Protein AF-H3NDR4-F1 (afdb_monomer)

pLDDT: mean 72.72, std 10.6, range [31.44, 85.38]

Foldseek 3Di:
DVPPCVLVVVLVVVLVVCPALLSLLVVLLVQLLVLCLVVLELVCSLPPVLVSCVVSCVVVQFDSVLVVLSSCLRSVLRSCQHCSHPNVVVVCVVVVHGSVVCNVVSVVSVVSVVVNSVCSVVVPPGHGNDPPPPD

Mean predicted aligned error: 9.47 Å

Structure (mmCIF, N/CA/C/O backbone):
data_AF-H3NDR4-F1
#
_entry.id   AF-H3NDR4-F1
#
loop_
_atom_site.group_PDB
_atom_site.id
_atom_site.type_symbol
_atom_site.label_atom_id
_atom_site.label_alt_id
_atom_site.label_comp_id
_atom_site.label_asym_id
_atom_site.label_entity_id
_atom_site.label_seq_id
_atom_site.pdbx_PDB_ins_code
_atom_site.Cartn_x
_atom_site.Cartn_y
_atom_site.Cartn_z
_atom_site.occupancy
_atom_site.B_iso_or_equiv
_atom_site.auth_seq_id
_atom_site.auth_comp_id
_atom_site.auth_asym_id
_atom_site.auth_atom_id
_atom_site.pdbx_PDB_model_num
ATOM 1 N N . MET A 1 1 ? 0.799 22.427 5.648 1.00 43.69 1 MET A N 1
ATOM 2 C CA . MET A 1 1 ? -0.483 22.099 4.976 1.00 43.69 1 MET A CA 1
ATOM 3 C C . MET A 1 1 ? -1.577 21.570 5.916 1.00 43.69 1 MET A C 1
ATOM 5 O O . MET A 1 1 ? -2.734 21.692 5.556 1.00 43.69 1 MET A O 1
ATOM 9 N N . LEU A 1 2 ? -1.269 21.083 7.131 1.00 45.56 2 LEU A N 1
ATOM 10 C CA . LEU A 1 2 ? -2.273 20.708 8.154 1.00 45.56 2 LEU A CA 1
ATOM 11 C C . LEU A 1 2 ? -3.133 21.880 8.687 1.00 45.56 2 LEU A C 1
ATOM 13 O O . LEU A 1 2 ? -4.179 21.654 9.275 1.00 45.56 2 LEU A O 1
ATOM 17 N N . VAL A 1 3 ? -2.706 23.131 8.476 1.00 46.97 3 VAL A N 1
ATOM 18 C CA . VAL A 1 3 ? -3.297 24.329 9.106 1.00 46.97 3 VAL A CA 1
ATOM 19 C C . VAL A 1 3 ? -4.496 24.902 8.333 1.00 46.97 3 VAL A C 1
ATOM 21 O O . VAL A 1 3 ? -5.299 25.626 8.905 1.00 46.97 3 VAL A O 1
ATOM 24 N N . THR A 1 4 ?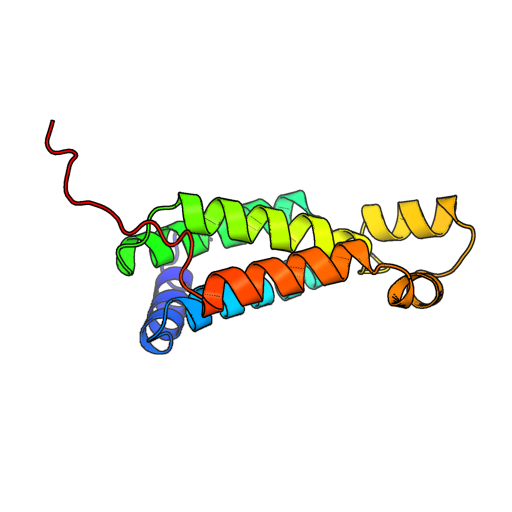 -4.667 24.584 7.044 1.00 60.31 4 THR A N 1
ATOM 25 C CA . THR A 1 4 ? -5.684 25.254 6.208 1.00 60.31 4 THR A CA 1
ATOM 26 C C . THR A 1 4 ? -7.071 24.613 6.252 1.00 60.31 4 THR A C 1
ATOM 28 O O . THR A 1 4 ? -7.988 25.152 5.642 1.00 60.31 4 THR A O 1
ATOM 31 N N . GLY A 1 5 ? -7.257 23.458 6.905 1.00 60.66 5 GLY A N 1
ATOM 32 C CA . GLY A 1 5 ? -8.549 22.750 6.976 1.00 60.66 5 GLY A CA 1
ATOM 33 C C . GLY A 1 5 ? -9.089 22.224 5.632 1.00 60.66 5 GLY A C 1
ATOM 34 O O . GLY A 1 5 ? -9.954 21.353 5.616 1.00 60.66 5 GLY A O 1
ATOM 35 N N . ALA A 1 6 ? -8.545 22.675 4.498 1.00 63.25 6 ALA A N 1
ATOM 36 C CA . ALA A 1 6 ? -8.936 22.253 3.156 1.00 63.25 6 ALA A CA 1
ATOM 37 C C . ALA A 1 6 ? -8.747 20.744 2.951 1.00 63.25 6 ALA A C 1
ATOM 39 O O . ALA A 1 6 ? -9.582 20.090 2.330 1.00 63.25 6 ALA A O 1
ATOM 40 N N . LEU A 1 7 ? -7.681 20.184 3.531 1.00 61.59 7 LEU A N 1
ATOM 41 C CA . LEU A 1 7 ? -7.435 18.749 3.504 1.00 61.59 7 LEU A CA 1
ATOM 42 C C . LEU A 1 7 ? -8.508 17.990 4.294 1.00 61.59 7 LEU A C 1
ATOM 44 O O . LEU A 1 7 ? -9.038 17.007 3.796 1.00 61.59 7 LEU A O 1
ATOM 48 N N . ASP A 1 8 ? -8.896 18.482 5.474 1.00 62.75 8 ASP A N 1
ATOM 49 C CA . ASP A 1 8 ? -9.971 17.892 6.280 1.00 62.75 8 ASP A CA 1
ATOM 50 C C . ASP A 1 8 ? -11.317 17.915 5.544 1.00 62.75 8 ASP A C 1
ATOM 52 O O . ASP A 1 8 ? -12.068 16.945 5.617 1.00 62.75 8 ASP A O 1
ATOM 56 N N . VAL A 1 9 ? -11.619 18.973 4.783 1.00 69.06 9 VAL A N 1
ATOM 57 C CA . VAL A 1 9 ? -12.841 19.062 3.962 1.00 69.06 9 VAL A CA 1
ATOM 58 C C . VAL A 1 9 ? -12.808 18.064 2.801 1.00 69.06 9 VAL A C 1
ATOM 60 O O . VAL A 1 9 ? -13.789 17.352 2.573 1.00 69.06 9 VAL A O 1
ATOM 63 N N . LEU A 1 10 ? -11.679 17.970 2.092 1.00 65.62 10 LEU A N 1
ATOM 64 C CA . LEU A 1 10 ? -11.509 17.039 0.971 1.00 65.62 10 LEU A CA 1
ATOM 65 C C . LEU A 1 10 ? -11.622 15.585 1.444 1.00 65.62 10 LEU A C 1
ATOM 67 O O . LEU A 1 10 ? -12.323 14.769 0.846 1.00 65.62 10 LEU A O 1
ATOM 71 N N . ILE A 1 11 ? -10.990 15.301 2.580 1.00 63.41 11 ILE A N 1
ATOM 72 C CA . ILE A 1 11 ? -11.082 14.031 3.283 1.00 63.41 11 ILE A CA 1
ATOM 73 C C . ILE A 1 11 ? -12.522 13.758 3.708 1.00 63.41 11 ILE A C 1
ATOM 75 O O . ILE A 1 11 ? -13.018 12.671 3.452 1.00 63.41 11 ILE A O 1
ATOM 79 N N . SER A 1 12 ? -13.217 14.714 4.326 1.00 63.31 12 SER A N 1
ATOM 80 C CA . SER A 1 12 ? -14.589 14.513 4.812 1.00 63.31 12 SER A CA 1
ATOM 81 C C . SER A 1 12 ? -15.534 14.119 3.672 1.00 63.31 12 SER A C 1
ATOM 83 O O . SER A 1 12 ? -16.303 13.172 3.824 1.00 63.31 12 SER A O 1
ATOM 85 N N . LYS A 1 13 ? -15.389 14.739 2.492 1.00 66.38 13 LYS A N 1
ATOM 86 C CA . LYS A 1 13 ? -16.115 14.328 1.278 1.00 66.38 13 LYS A CA 1
ATOM 87 C C . LYS A 1 13 ? -15.739 12.932 0.784 1.00 66.38 13 LYS A C 1
ATOM 89 O O . LYS A 1 13 ? -16.605 12.188 0.328 1.00 66.38 13 LYS A O 1
ATOM 94 N N . LEU A 1 14 ? -14.461 12.560 0.861 1.00 64.62 14 LEU A N 1
ATOM 95 C CA . LEU A 1 14 ? -14.015 11.211 0.507 1.00 64.62 14 LEU A CA 1
ATOM 96 C C . LEU A 1 14 ? -14.621 10.167 1.463 1.00 64.62 14 LEU A C 1
ATOM 98 O O . LEU A 1 14 ? -15.075 9.107 1.043 1.00 64.62 14 LEU A O 1
ATOM 102 N N . VAL A 1 15 ? -14.687 10.509 2.748 1.00 63.44 15 VAL A N 1
ATOM 103 C CA . VAL A 1 15 ? -15.190 9.677 3.846 1.00 63.44 15 VAL A CA 1
ATOM 104 C C . VAL A 1 15 ? -16.709 9.503 3.813 1.00 63.44 15 VAL A C 1
ATOM 106 O O . VAL A 1 15 ? -17.190 8.427 4.181 1.00 63.44 15 VAL A O 1
ATOM 109 N N . GLU A 1 16 ? -17.463 10.502 3.350 1.00 64.12 16 GLU A N 1
ATOM 110 C CA . GLU A 1 16 ? -18.907 10.379 3.082 1.00 64.12 16 GLU A CA 1
ATOM 111 C C . GLU A 1 16 ? -19.201 9.331 2.006 1.00 64.12 16 GLU A C 1
ATOM 113 O O . GLU A 1 16 ? -20.165 8.577 2.123 1.00 64.12 16 GLU A O 1
ATOM 118 N N . LYS A 1 17 ? -18.344 9.231 0.984 1.00 63.25 17 LYS A N 1
ATOM 119 C CA . LYS A 1 17 ? -18.527 8.281 -0.122 1.00 63.25 17 LYS A CA 1
ATOM 120 C C . LYS A 1 17 ? -18.147 6.842 0.247 1.00 63.25 17 LYS A C 1
ATOM 122 O O . LYS A 1 17 ? -18.613 5.898 -0.387 1.00 63.25 17 LYS A O 1
ATOM 127 N N . ILE A 1 18 ? -17.311 6.666 1.270 1.00 65.50 18 ILE A N 1
ATOM 128 C CA . ILE A 1 18 ? -16.805 5.363 1.711 1.00 65.50 18 ILE A CA 1
ATOM 129 C C . ILE A 1 18 ? -17.775 4.768 2.735 1.00 65.50 18 ILE A C 1
ATOM 131 O O . ILE A 1 18 ? -17.724 5.085 3.923 1.00 65.50 18 ILE A O 1
ATOM 135 N N . SER A 1 19 ? -18.674 3.896 2.289 1.00 61.88 19 SER A N 1
ATOM 136 C CA . SER A 1 19 ? -19.675 3.250 3.157 1.00 61.88 19 SER A CA 1
ATOM 137 C C . SER A 1 19 ? -19.178 1.937 3.770 1.00 61.88 19 SER A C 1
ATOM 139 O O . SER A 1 19 ? -19.670 1.532 4.820 1.00 61.88 19 SER A O 1
ATOM 141 N N . ASN A 1 20 ? -18.170 1.304 3.159 1.00 71.69 20 ASN A N 1
ATOM 142 C CA . ASN A 1 20 ? -17.685 -0.024 3.535 1.00 71.69 20 ASN A CA 1
ATOM 143 C C . ASN A 1 20 ? -16.182 -0.010 3.881 1.00 71.69 20 ASN A C 1
ATOM 145 O O . ASN A 1 20 ? -15.402 0.712 3.255 1.00 71.69 20 ASN A O 1
ATOM 149 N N . THR A 1 21 ? -15.744 -0.824 4.846 1.00 72.06 21 THR A N 1
ATOM 150 C CA . THR A 1 21 ? -14.328 -0.901 5.254 1.00 72.06 21 THR A CA 1
ATOM 151 C C . THR A 1 21 ? -13.425 -1.360 4.111 1.00 72.06 21 THR A C 1
ATOM 153 O O . THR A 1 21 ? -12.315 -0.854 3.973 1.00 72.06 21 THR A O 1
ATOM 156 N N . PHE A 1 22 ? -13.928 -2.228 3.230 1.00 73.25 22 PHE A N 1
ATOM 157 C CA . PHE A 1 22 ? -13.231 -2.606 2.001 1.00 73.25 22 PHE A CA 1
ATOM 158 C C . PHE A 1 22 ? -12.919 -1.394 1.110 1.00 73.25 22 PHE A C 1
ATOM 160 O O . PHE A 1 22 ? -11.790 -1.224 0.659 1.00 73.25 22 PHE A O 1
ATOM 167 N N . GLN A 1 23 ? -13.902 -0.508 0.904 1.00 74.56 23 GLN A N 1
ATOM 168 C CA . GLN A 1 23 ? -13.720 0.706 0.103 1.00 74.56 23 GLN A CA 1
ATOM 169 C C . GLN A 1 23 ? -12.712 1.661 0.746 1.00 74.56 23 GLN A C 1
ATOM 171 O O . GLN A 1 23 ? -11.986 2.343 0.025 1.00 74.56 23 GLN A O 1
ATOM 176 N N . LEU A 1 24 ? -12.644 1.700 2.082 1.00 78.75 24 LEU A N 1
ATOM 177 C CA . LEU A 1 24 ? -11.661 2.514 2.789 1.00 78.75 24 LEU A CA 1
ATOM 178 C C . LEU A 1 24 ? -10.242 2.015 2.517 1.00 78.75 24 LEU A C 1
ATOM 180 O O . LEU A 1 24 ? -9.403 2.797 2.084 1.00 78.75 24 LEU A O 1
ATOM 184 N N . VAL A 1 25 ? -10.005 0.716 2.709 1.00 80.31 25 VAL A N 1
ATOM 185 C CA . VAL A 1 25 ? -8.696 0.090 2.483 1.00 80.31 25 VAL A CA 1
ATOM 186 C C . VAL A 1 25 ? -8.278 0.216 1.017 1.00 80.31 25 VAL A C 1
ATOM 188 O O . VAL A 1 25 ? -7.163 0.646 0.736 1.00 80.31 25 VAL A O 1
ATOM 191 N N . ALA A 1 26 ? -9.185 -0.057 0.075 1.00 79.62 26 ALA A N 1
ATOM 192 C CA . ALA A 1 26 ? -8.913 0.097 -1.353 1.00 79.62 26 ALA A CA 1
ATOM 193 C C . ALA A 1 26 ? -8.573 1.551 -1.732 1.00 79.62 26 ALA A C 1
ATOM 195 O O . ALA A 1 26 ? -7.629 1.793 -2.483 1.00 79.62 26 ALA A O 1
ATOM 196 N N . SER A 1 27 ? -9.301 2.527 -1.176 1.00 81.06 27 SER A N 1
ATOM 197 C CA . SER A 1 27 ? -9.006 3.951 -1.391 1.00 81.06 27 SER A CA 1
ATOM 198 C C . SER A 1 27 ? -7.655 4.337 -0.795 1.00 81.06 27 SER A C 1
ATOM 200 O O . SER A 1 27 ? -6.919 5.106 -1.401 1.00 81.06 27 SER A O 1
ATOM 202 N N . THR A 1 28 ? -7.303 3.788 0.368 1.00 82.06 28 THR A N 1
ATOM 203 C CA . THR A 1 28 ? -5.999 3.992 1.000 1.00 82.06 28 THR A CA 1
ATOM 204 C C . THR A 1 28 ? -4.864 3.463 0.129 1.00 82.06 28 THR A C 1
ATOM 206 O O . THR A 1 28 ? -3.935 4.222 -0.137 1.00 82.06 28 THR A O 1
ATOM 209 N N . ILE A 1 29 ? -4.964 2.232 -0.383 1.00 82.88 29 ILE A N 1
ATOM 210 C CA . ILE A 1 29 ? -3.976 1.656 -1.312 1.00 82.88 29 ILE A CA 1
ATOM 211 C C . ILE A 1 29 ? -3.812 2.561 -2.544 1.00 82.88 29 ILE A C 1
ATOM 213 O O . ILE A 1 29 ? -2.693 2.878 -2.935 1.00 82.88 29 ILE A O 1
ATOM 217 N N . LEU A 1 30 ? -4.920 3.040 -3.121 1.00 81.19 30 LEU A N 1
ATOM 218 C CA . LEU A 1 30 ? -4.900 3.920 -4.294 1.00 81.19 30 LEU A CA 1
ATOM 219 C C . LEU A 1 30 ? -4.251 5.280 -3.998 1.00 81.19 30 LEU A C 1
ATOM 221 O O . LEU A 1 30 ? -3.445 5.764 -4.787 1.00 81.19 30 LEU A O 1
ATOM 225 N N . ILE A 1 31 ? -4.562 5.894 -2.855 1.00 82.94 31 ILE A N 1
ATOM 226 C CA . ILE A 1 31 ? -3.933 7.153 -2.432 1.00 82.94 31 ILE A CA 1
ATOM 227 C C . ILE A 1 31 ? -2.427 6.957 -2.244 1.00 82.94 31 ILE A C 1
ATOM 229 O O . ILE A 1 31 ? -1.651 7.811 -2.672 1.00 82.94 31 ILE A O 1
ATOM 233 N N . TYR A 1 32 ? -2.007 5.845 -1.635 1.00 80.44 32 TYR A N 1
ATOM 234 C CA . TYR A 1 32 ? -0.591 5.517 -1.481 1.00 80.44 32 TYR A CA 1
ATOM 235 C C . TYR A 1 32 ? 0.097 5.311 -2.829 1.00 80.44 32 TYR A C 1
ATOM 237 O O . TYR A 1 32 ? 1.162 5.888 -3.034 1.00 80.44 32 TYR A O 1
ATOM 245 N N . LEU A 1 33 ? -0.521 4.572 -3.754 1.00 81.75 33 LEU A N 1
ATOM 246 C CA . LEU A 1 33 ? -0.045 4.398 -5.131 1.00 81.75 33 LEU A CA 1
ATOM 247 C C . LEU A 1 33 ? 0.217 5.749 -5.800 1.00 81.75 33 LEU A C 1
ATOM 249 O O . LEU A 1 33 ? 1.352 6.054 -6.148 1.00 81.75 33 LEU A O 1
ATOM 253 N N . VAL A 1 34 ? -0.806 6.605 -5.863 1.00 82.81 34 VAL A N 1
ATOM 254 C CA . VAL A 1 34 ? -0.712 7.925 -6.505 1.00 82.81 34 VAL A CA 1
ATOM 255 C C . VAL A 1 34 ? 0.319 8.815 -5.814 1.00 82.81 34 VAL A C 1
ATOM 257 O O . VAL A 1 34 ? 1.085 9.510 -6.474 1.00 82.81 34 VAL A O 1
ATOM 260 N N . THR A 1 35 ? 0.369 8.801 -4.481 1.00 82.38 35 THR A N 1
ATOM 261 C CA . THR A 1 35 ? 1.342 9.614 -3.738 1.00 82.38 35 THR A CA 1
ATOM 262 C C . THR A 1 35 ? 2.768 9.130 -3.997 1.00 82.38 35 THR A C 1
ATOM 264 O O . THR A 1 35 ? 3.658 9.961 -4.170 1.00 82.38 35 THR A O 1
ATOM 267 N N . THR A 1 36 ? 2.977 7.815 -4.077 1.00 83.06 36 THR A N 1
ATOM 268 C CA . THR A 1 36 ? 4.287 7.206 -4.358 1.00 83.06 36 THR A CA 1
ATOM 269 C C . THR A 1 36 ? 4.727 7.471 -5.789 1.00 83.06 36 THR A C 1
ATOM 271 O O . THR A 1 36 ? 5.872 7.871 -5.994 1.00 83.06 36 THR A O 1
ATOM 274 N N . ASP A 1 37 ? 3.814 7.363 -6.754 1.00 82.25 37 ASP A N 1
ATOM 275 C CA . ASP A 1 37 ? 4.058 7.717 -8.154 1.00 82.25 37 ASP A CA 1
ATOM 276 C C . ASP A 1 37 ? 4.484 9.182 -8.307 1.00 82.25 37 ASP A C 1
ATOM 278 O O . ASP A 1 37 ? 5.424 9.476 -9.042 1.00 82.25 37 ASP A O 1
ATOM 282 N N . VAL A 1 38 ? 3.821 10.104 -7.600 1.00 82.44 38 VAL A N 1
ATOM 283 C CA . VAL A 1 38 ? 4.088 11.551 -7.693 1.00 82.44 38 VAL A CA 1
ATOM 284 C C . VAL A 1 38 ? 5.346 11.962 -6.928 1.00 82.44 38 VAL A C 1
ATOM 286 O O . VAL A 1 38 ? 6.075 12.850 -7.366 1.00 82.44 38 VAL A O 1
ATOM 289 N N . THR A 1 39 ? 5.586 11.360 -5.763 1.00 81.62 39 THR A N 1
ATOM 290 C CA . THR A 1 39 ? 6.654 11.795 -4.849 1.00 81.62 39 THR A CA 1
ATOM 291 C C . THR A 1 39 ? 7.970 11.062 -5.093 1.00 81.62 39 THR A C 1
ATOM 293 O O . THR A 1 39 ? 9.021 11.538 -4.663 1.00 81.62 39 THR A O 1
ATOM 296 N N . SER A 1 40 ? 7.932 9.900 -5.753 1.00 77.56 40 SER A N 1
ATOM 297 C CA . SER A 1 40 ? 9.103 9.068 -6.066 1.00 77.56 40 SER A CA 1
ATOM 298 C C . SER A 1 40 ? 9.927 8.640 -4.840 1.00 77.56 40 SER A C 1
ATOM 300 O O . SER A 1 40 ? 11.084 8.241 -4.969 1.00 77.56 40 SER A O 1
ATOM 302 N N . ASN A 1 41 ? 9.352 8.739 -3.636 1.00 76.25 41 ASN A N 1
ATOM 303 C CA . A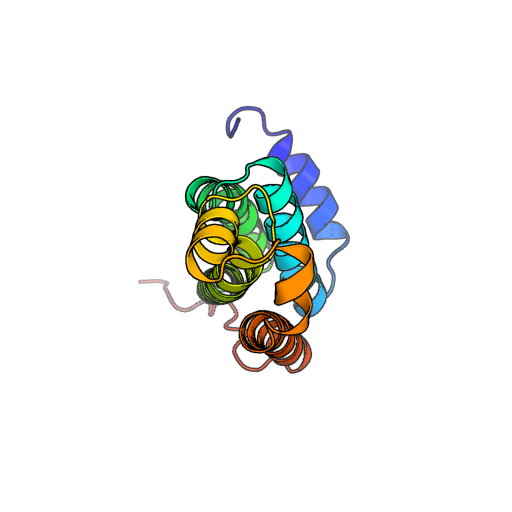SN A 1 41 ? 10.019 8.493 -2.359 1.00 76.25 41 ASN A CA 1
ATOM 304 C C . ASN A 1 41 ? 9.064 7.774 -1.395 1.00 76.25 41 ASN A C 1
ATOM 306 O O . ASN A 1 41 ? 8.042 8.350 -0.996 1.00 76.25 41 ASN A O 1
ATOM 310 N N . GLY A 1 42 ? 9.407 6.548 -0.984 1.00 70.69 42 GLY A N 1
ATOM 311 C CA . GLY A 1 42 ? 8.600 5.751 -0.059 1.00 70.69 42 GLY A CA 1
ATOM 312 C C . GLY A 1 42 ? 8.400 6.401 1.315 1.00 70.69 42 GLY A C 1
ATOM 313 O O . GLY A 1 42 ? 7.303 6.339 1.864 1.00 70.69 42 GLY A O 1
ATOM 314 N N . GLN A 1 43 ? 9.391 7.122 1.851 1.00 76.25 43 GLN A N 1
ATOM 315 C CA . GLN A 1 43 ? 9.303 7.748 3.182 1.00 76.25 43 GLN A CA 1
ATOM 316 C C . GLN A 1 43 ? 8.341 8.939 3.232 1.00 76.25 43 GLN A C 1
ATOM 318 O O . GLN A 1 43 ? 7.664 9.170 4.233 1.00 76.25 43 GLN A O 1
ATOM 323 N N . VAL A 1 44 ? 8.254 9.725 2.164 1.00 78.44 44 VAL A N 1
ATOM 324 C CA . VAL A 1 44 ? 7.280 10.828 2.120 1.00 78.44 44 VAL A CA 1
ATOM 325 C C . VAL A 1 44 ? 5.889 10.277 1.827 1.00 78.44 44 VAL A C 1
ATOM 327 O O . VAL A 1 44 ? 4.897 10.720 2.414 1.00 78.44 44 VAL A O 1
ATOM 330 N N . SER A 1 45 ? 5.837 9.251 0.980 1.00 77.38 45 SER A N 1
ATOM 331 C CA . SER A 1 45 ? 4.598 8.601 0.577 1.00 77.38 45 SER A CA 1
ATOM 332 C C . SER A 1 45 ? 3.969 7.794 1.694 1.00 77.38 45 SER A C 1
ATOM 334 O O . SER A 1 45 ? 2.760 7.666 1.673 1.00 77.38 45 SER A O 1
ATOM 336 N N . ILE A 1 46 ? 4.731 7.317 2.686 1.00 79.31 46 ILE A N 1
ATOM 337 C CA . ILE A 1 46 ? 4.210 6.626 3.873 1.00 79.31 46 ILE A CA 1
ATOM 338 C C . ILE A 1 46 ? 3.663 7.620 4.917 1.00 79.31 46 ILE A C 1
ATOM 340 O O . ILE A 1 46 ? 2.548 7.455 5.426 1.00 79.31 46 ILE A O 1
ATOM 344 N N . LEU A 1 47 ? 4.421 8.692 5.190 1.00 82.19 47 LEU A N 1
ATOM 345 C CA . LEU A 1 47 ? 4.153 9.656 6.262 1.00 82.19 47 LEU A CA 1
ATOM 346 C C . LEU A 1 47 ? 2.975 10.577 5.945 1.00 82.19 47 LEU A C 1
ATOM 348 O O . LEU A 1 47 ? 2.098 10.770 6.790 1.00 82.19 47 LEU A O 1
ATOM 352 N N . MET A 1 48 ? 2.941 11.150 4.737 1.00 80.06 48 MET A N 1
ATOM 353 C CA . MET A 1 48 ? 1.945 12.166 4.393 1.00 80.06 48 MET A CA 1
ATOM 354 C C . MET A 1 48 ? 0.522 11.583 4.361 1.00 80.06 48 MET A C 1
ATOM 356 O O . MET A 1 48 ? -0.320 12.072 5.114 1.00 80.06 48 MET A O 1
ATOM 360 N N . PRO A 1 49 ? 0.212 10.523 3.591 1.00 77.31 49 PRO A N 1
ATOM 361 C CA . PRO A 1 49 ? -1.115 9.917 3.607 1.00 77.31 49 PRO A CA 1
ATOM 362 C C . PRO A 1 49 ? -1.423 9.234 4.941 1.00 77.31 49 PRO A C 1
ATOM 364 O O . PRO A 1 49 ? -2.585 9.191 5.334 1.00 77.31 49 PRO A O 1
ATOM 367 N N . GLY A 1 50 ? -0.409 8.750 5.668 1.00 81.25 50 GLY A N 1
ATOM 368 C CA . GLY A 1 50 ? -0.586 8.086 6.961 1.00 81.25 50 GLY A CA 1
ATOM 369 C C . GLY A 1 50 ? -1.195 9.010 8.011 1.00 81.25 50 GLY A C 1
ATOM 370 O O . GLY A 1 50 ? -2.202 8.665 8.629 1.00 81.25 50 GLY A O 1
ATOM 371 N N . GLU A 1 51 ? -0.655 10.219 8.164 1.00 79.94 51 GLU A N 1
ATOM 372 C CA . GLU A 1 51 ? -1.189 11.209 9.111 1.00 79.94 51 GLU A CA 1
ATOM 373 C C . GLU A 1 51 ? -2.585 11.714 8.710 1.00 79.94 51 GLU A C 1
ATOM 375 O O . GLU A 1 51 ? -3.442 11.974 9.557 1.00 79.94 51 GLU A O 1
ATOM 380 N N . VAL A 1 52 ? -2.849 11.774 7.407 1.00 78.25 52 VAL A N 1
ATOM 381 C CA . VAL A 1 52 ? -4.120 12.208 6.814 1.00 78.25 52 VAL A CA 1
ATOM 382 C C . VAL A 1 52 ? -5.215 11.155 7.019 1.00 78.25 52 VAL A C 1
ATOM 384 O O . VAL A 1 52 ? -6.304 11.453 7.519 1.00 78.25 52 VAL A O 1
ATOM 387 N N . LEU A 1 53 ? -4.920 9.896 6.699 1.00 79.38 53 LEU A N 1
ATOM 388 C CA . LEU A 1 53 ? -5.844 8.767 6.806 1.00 79.38 53 LEU A CA 1
ATOM 389 C C . LEU A 1 53 ? -6.053 8.314 8.253 1.00 79.38 53 LEU A C 1
ATOM 391 O O . LEU A 1 53 ? -7.108 7.777 8.582 1.00 79.38 53 LEU A O 1
ATOM 395 N N . LYS A 1 54 ? -5.120 8.586 9.166 1.00 78.69 54 LYS A N 1
ATOM 396 C CA . LYS A 1 54 ? -5.289 8.313 10.603 1.00 78.69 54 LYS A CA 1
ATOM 397 C C . LYS A 1 54 ? -6.529 8.989 11.182 1.00 78.69 54 LYS A C 1
ATOM 399 O O . LYS A 1 54 ? -7.271 8.362 11.941 1.00 78.69 54 LYS A O 1
ATOM 404 N N . ASN A 1 55 ? -6.799 10.232 10.786 1.00 75.56 55 ASN A N 1
ATOM 405 C CA . ASN A 1 55 ? -8.002 10.956 11.203 1.00 75.56 55 ASN A CA 1
ATOM 406 C C . ASN A 1 55 ? -9.274 10.349 10.589 1.00 75.56 55 ASN A C 1
ATOM 408 O O . ASN A 1 55 ? -10.308 10.280 11.253 1.00 75.56 55 ASN A O 1
ATOM 412 N N . VAL A 1 56 ? -9.186 9.830 9.361 1.00 76.94 56 VAL A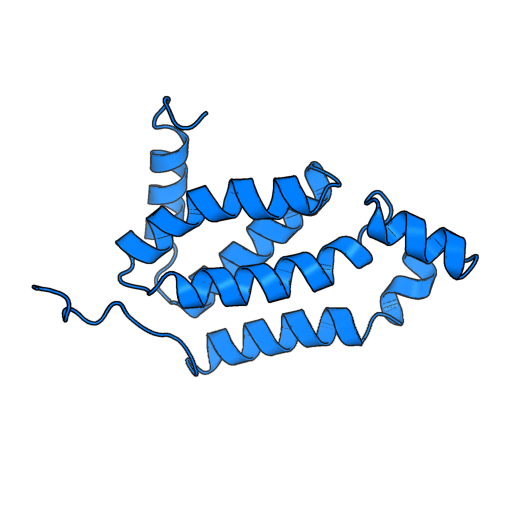 N 1
ATOM 413 C CA . VAL A 1 56 ? -10.283 9.121 8.682 1.00 76.94 56 VAL A CA 1
ATOM 414 C C . VAL A 1 56 ? -10.650 7.825 9.385 1.00 76.94 56 VAL A C 1
ATOM 416 O 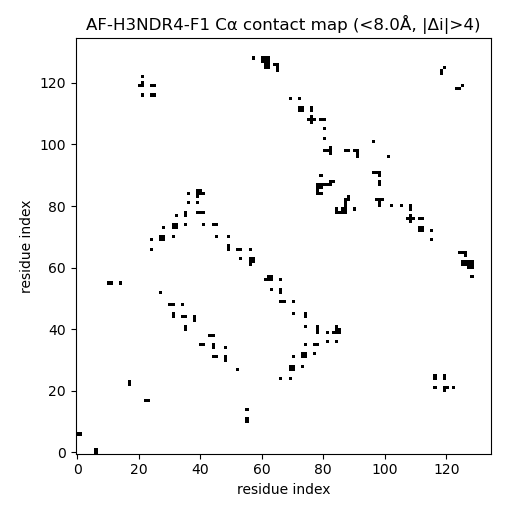O . VAL A 1 56 ? -11.820 7.593 9.689 1.00 76.94 56 VAL A O 1
ATOM 419 N N . TYR A 1 57 ? -9.652 6.985 9.656 1.00 78.25 57 TYR A N 1
ATOM 420 C CA . TYR A 1 57 ? -9.853 5.692 10.301 1.00 78.25 57 TYR A CA 1
ATOM 421 C C . TYR A 1 57 ? -10.444 5.881 11.704 1.00 78.25 57 TYR A C 1
ATOM 423 O O . TYR A 1 57 ? -11.389 5.179 12.061 1.00 78.25 57 TYR A O 1
ATOM 431 N N . LYS A 1 58 ? -9.996 6.903 12.451 1.00 76.50 58 LYS A N 1
ATOM 432 C CA . LYS A 1 58 ? -10.605 7.289 13.736 1.00 76.50 58 LYS A CA 1
ATOM 433 C C . LYS A 1 58 ? -12.064 7.737 13.591 1.00 76.50 58 LYS A C 1
ATOM 435 O O . LYS A 1 58 ? -12.907 7.242 14.334 1.00 76.50 58 LYS A O 1
ATOM 440 N N . LYS A 1 59 ? -12.387 8.617 12.631 1.00 74.56 59 LYS A N 1
ATOM 441 C CA . LYS A 1 59 ? -13.773 9.069 12.365 1.00 74.56 59 LYS A CA 1
ATOM 442 C C . LYS A 1 59 ? -14.704 7.905 11.980 1.00 74.56 59 LYS A C 1
ATOM 444 O O . LYS A 1 59 ? -15.886 7.945 12.298 1.00 74.56 59 LYS A O 1
ATOM 449 N N . LYS A 1 60 ? -14.176 6.856 11.338 1.00 72.88 60 LYS A N 1
ATO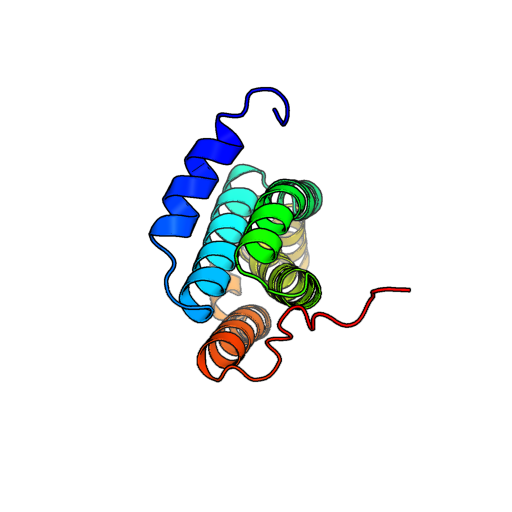M 450 C CA . LYS A 1 60 ? -14.906 5.623 10.979 1.00 72.88 60 LYS A CA 1
ATOM 451 C C . LYS A 1 60 ? -14.934 4.559 12.088 1.00 72.88 60 LYS A C 1
ATOM 453 O O . LYS A 1 60 ? -15.470 3.480 11.861 1.00 72.88 60 LYS A O 1
ATOM 458 N N . GLY A 1 61 ? -14.373 4.829 13.271 1.00 71.69 61 GLY A N 1
ATOM 459 C CA . GLY A 1 61 ? -14.366 3.875 14.387 1.00 71.69 61 GLY A CA 1
ATOM 460 C C . GLY A 1 61 ? -13.426 2.679 14.188 1.00 71.69 61 GLY A C 1
ATOM 461 O O . GLY A 1 61 ? -13.630 1.629 14.794 1.00 71.69 61 GLY A O 1
ATOM 462 N N . LEU A 1 62 ? -12.396 2.811 13.348 1.00 74.62 62 LEU A N 1
ATOM 463 C CA . LEU A 1 62 ? -11.415 1.763 13.059 1.00 74.62 62 LEU A CA 1
ATOM 464 C C . LEU A 1 62 ? -10.118 1.989 13.836 1.00 74.62 62 LEU A C 1
ATOM 466 O O . LEU A 1 62 ? -9.644 3.118 13.980 1.00 74.62 62 LEU A O 1
ATOM 470 N N . HIS A 1 63 ? -9.511 0.905 14.320 1.00 77.50 63 HIS A N 1
ATOM 471 C CA . HIS A 1 63 ? -8.236 0.984 15.020 1.00 77.50 63 HIS A CA 1
ATOM 472 C C . HIS A 1 63 ? -7.107 1.334 14.030 1.00 77.50 63 HIS A C 1
ATOM 474 O O . HIS A 1 63 ? -7.025 0.726 12.956 1.00 77.50 63 HIS A O 1
ATOM 480 N N . PRO A 1 64 ? -6.163 2.228 14.386 1.00 74.06 64 PRO A N 1
ATOM 481 C CA . PRO A 1 64 ? -5.030 2.603 13.527 1.00 74.06 64 PRO A CA 1
ATOM 482 C C . PRO A 1 64 ? -4.104 1.431 13.147 1.00 74.06 64 PRO A C 1
ATOM 484 O O . PRO A 1 64 ? -3.287 1.555 12.244 1.00 74.06 64 PRO A O 1
ATOM 487 N N . LYS A 1 65 ? -4.268 0.265 13.782 1.00 77.44 65 LYS A N 1
ATOM 488 C CA . LYS A 1 65 ? -3.581 -0.986 13.413 1.00 77.44 65 LYS A CA 1
ATOM 489 C C . LYS A 1 65 ? -3.953 -1.452 12.003 1.00 77.44 65 LYS A C 1
ATOM 491 O O . LYS A 1 65 ? -3.092 -1.943 11.285 1.00 77.44 65 LYS A O 1
ATOM 496 N N . VAL A 1 66 ? -5.213 -1.270 11.600 1.00 76.06 66 VAL A N 1
ATOM 497 C CA . VAL A 1 66 ? -5.674 -1.626 10.247 1.00 76.06 66 VAL A CA 1
ATOM 498 C C . VAL A 1 66 ? -5.022 -0.709 9.211 1.00 76.06 66 VAL A C 1
ATOM 500 O O . VAL A 1 66 ? -4.571 -1.182 8.172 1.00 76.06 66 VAL A O 1
ATOM 503 N N . LEU A 1 67 ? -4.906 0.586 9.532 1.00 77.81 67 LEU A N 1
ATOM 504 C CA . LEU A 1 67 ? -4.194 1.559 8.705 1.00 77.81 67 LEU A CA 1
ATOM 505 C C . LEU A 1 67 ? -2.715 1.191 8.568 1.00 77.81 67 LEU A C 1
ATOM 507 O O . LEU A 1 67 ? -2.240 1.082 7.451 1.00 77.81 67 LEU A O 1
ATOM 511 N N . SER A 1 68 ? -2.014 0.944 9.678 1.00 80.88 68 SER A N 1
ATOM 512 C CA . SER A 1 68 ? -0.587 0.587 9.667 1.00 80.88 68 SER A CA 1
ATOM 513 C C . SER A 1 68 ? -0.299 -0.685 8.866 1.00 80.88 68 SER A C 1
ATOM 515 O O . SER A 1 68 ? 0.644 -0.696 8.087 1.00 80.88 68 SER A O 1
ATOM 517 N N . ARG A 1 69 ? -1.136 -1.723 8.989 1.00 77.69 69 ARG A N 1
ATOM 518 C CA . ARG A 1 69 ? -0.995 -2.952 8.192 1.00 77.69 69 ARG A CA 1
ATOM 519 C C . ARG A 1 69 ? -1.166 -2.687 6.697 1.00 77.69 69 ARG A C 1
ATOM 521 O O . ARG A 1 69 ? -0.330 -3.090 5.905 1.00 77.69 69 ARG A O 1
ATOM 528 N N . THR A 1 70 ? -2.236 -1.980 6.334 1.00 79.50 70 THR A N 1
ATOM 529 C CA . THR A 1 70 ? -2.517 -1.624 4.932 1.00 79.50 70 THR A CA 1
ATOM 530 C C . THR A 1 70 ? -1.387 -0.777 4.345 1.00 79.50 70 THR A C 1
ATOM 532 O O . THR A 1 70 ? 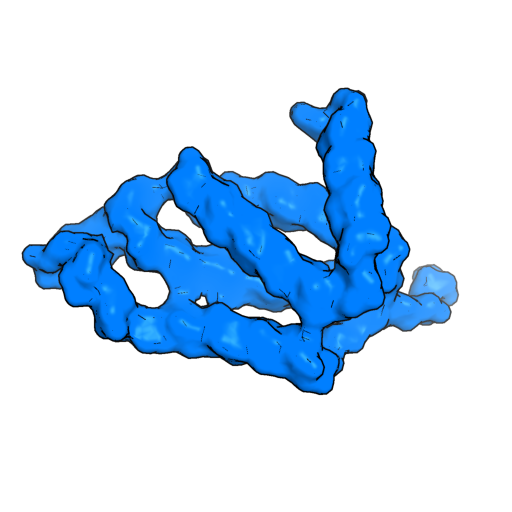-1.025 -0.921 3.182 1.00 79.50 70 THR A O 1
ATOM 535 N N . LEU A 1 71 ? -0.854 0.131 5.157 1.00 78.44 71 LEU A N 1
ATOM 536 C CA . LEU A 1 71 ? 0.205 1.062 4.802 1.00 78.44 71 LEU A CA 1
ATOM 537 C C . LEU A 1 71 ? 1.512 0.321 4.488 1.00 78.44 71 LEU A C 1
ATOM 539 O O . LEU A 1 71 ? 2.098 0.591 3.442 1.00 78.44 71 LEU A O 1
ATOM 543 N N . GLU A 1 72 ? 1.921 -0.634 5.327 1.00 79.31 72 GLU A N 1
ATOM 544 C CA . GLU A 1 72 ? 3.096 -1.479 5.062 1.00 79.31 72 GLU A CA 1
ATOM 545 C C . GLU A 1 72 ? 2.908 -2.296 3.779 1.00 79.31 72 GLU A C 1
ATOM 547 O O . GLU A 1 72 ? 3.734 -2.228 2.871 1.00 79.31 72 GLU A O 1
ATOM 552 N N . ASP A 1 73 ? 1.764 -2.976 3.642 1.00 76.88 73 ASP A N 1
ATOM 553 C CA . ASP A 1 73 ? 1.473 -3.789 2.456 1.00 76.88 73 ASP A CA 1
ATOM 554 C C . ASP A 1 73 ? 1.496 -2.951 1.161 1.00 76.88 73 ASP A C 1
ATOM 556 O O . ASP A 1 73 ? 1.956 -3.419 0.119 1.00 76.88 73 ASP A O 1
ATOM 560 N N . SER A 1 74 ? 1.016 -1.702 1.208 1.00 76.50 74 SER A N 1
ATOM 561 C CA . SER A 1 74 ? 0.924 -0.831 0.028 1.00 76.50 74 SER A CA 1
ATOM 562 C C . SER A 1 74 ? 2.282 -0.279 -0.393 1.00 76.50 74 SER A C 1
ATOM 564 O O . SER A 1 74 ? 2.626 -0.336 -1.569 1.00 76.50 74 SER A O 1
ATOM 566 N N . VAL A 1 75 ? 3.059 0.272 0.542 1.00 70.62 75 VAL A N 1
ATOM 567 C CA . VAL A 1 75 ? 4.308 0.974 0.204 1.00 70.62 75 VAL A CA 1
ATOM 568 C C . VAL A 1 75 ? 5.388 -0.016 -0.216 1.00 70.62 75 VAL A C 1
ATOM 570 O O . VAL A 1 75 ? 6.014 0.181 -1.259 1.00 70.62 75 VAL A O 1
ATOM 573 N N . SER A 1 76 ? 5.555 -1.113 0.529 1.00 74.31 76 SER A N 1
ATOM 574 C CA . SER A 1 76 ? 6.589 -2.110 0.237 1.00 74.31 76 SER A CA 1
ATOM 575 C C . SER A 1 76 ? 6.408 -2.761 -1.133 1.00 74.31 76 SER A C 1
ATOM 577 O O . SER A 1 76 ? 7.394 -3.062 -1.803 1.00 74.31 76 SER A O 1
ATOM 579 N N . CYS A 1 77 ? 5.159 -2.947 -1.568 1.00 73.94 77 CYS A N 1
ATOM 580 C CA . CYS A 1 77 ? 4.867 -3.568 -2.856 1.00 73.94 77 CYS A CA 1
ATOM 581 C C . CYS A 1 77 ? 5.007 -2.590 -4.031 1.00 73.94 77 CYS A C 1
ATOM 583 O O . CYS A 1 77 ? 5.423 -2.977 -5.121 1.00 73.94 77 CYS A O 1
ATOM 585 N N . VAL A 1 78 ? 4.640 -1.324 -3.827 1.00 75.19 78 VAL A N 1
ATOM 586 C CA . VAL A 1 78 ? 4.519 -0.328 -4.901 1.00 75.19 78 VAL A CA 1
ATOM 587 C C . VAL A 1 78 ? 5.838 0.357 -5.217 1.00 75.19 78 VAL A C 1
ATOM 589 O O . VAL A 1 78 ? 6.128 0.594 -6.389 1.00 75.19 78 VAL A O 1
ATOM 592 N N . GLU A 1 79 ? 6.659 0.653 -4.207 1.00 78.25 79 GLU A N 1
ATOM 593 C CA . GLU A 1 79 ? 7.900 1.410 -4.406 1.00 78.25 79 GLU A CA 1
ATOM 594 C C . GLU A 1 79 ? 8.837 0.707 -5.398 1.00 78.25 79 GLU A C 1
ATOM 596 O O . GLU A 1 79 ? 9.490 1.347 -6.212 1.00 78.25 79 GLU A O 1
ATOM 601 N N . CYS A 1 80 ? 8.828 -0.620 -5.387 1.00 73.00 80 CYS A N 1
ATOM 602 C CA . CYS A 1 80 ? 9.586 -1.500 -6.265 1.00 73.00 80 CYS A CA 1
ATOM 603 C C . CYS A 1 80 ? 9.104 -1.516 -7.731 1.00 73.00 80 CYS A C 1
ATOM 605 O O . CYS A 1 80 ? 9.876 -1.828 -8.634 1.00 73.00 80 CYS A O 1
ATOM 607 N N . LEU A 1 81 ? 7.829 -1.215 -7.983 1.00 74.44 81 LEU A N 1
ATOM 608 C CA . LEU A 1 81 ? 7.208 -1.320 -9.311 1.00 74.44 81 LEU A CA 1
ATOM 609 C C . LEU A 1 81 ? 7.378 -0.048 -10.152 1.00 74.44 81 LEU A C 1
ATOM 611 O O . LEU A 1 81 ? 7.238 -0.086 -11.374 1.00 74.44 81 LEU A O 1
ATOM 615 N N . ILE A 1 82 ? 7.671 1.079 -9.512 1.00 78.06 82 ILE A N 1
ATOM 616 C CA . ILE A 1 82 ? 7.708 2.383 -10.164 1.00 78.06 82 ILE A CA 1
ATOM 617 C C . ILE A 1 82 ? 9.133 2.651 -10.684 1.00 78.06 82 ILE A C 1
ATOM 619 O O . ILE A 1 82 ? 10.076 2.656 -9.898 1.00 78.06 82 ILE A O 1
ATOM 623 N N . PRO A 1 83 ? 9.342 2.906 -11.991 1.00 72.44 83 PRO A N 1
ATOM 624 C CA . PRO A 1 83 ? 10.688 3.014 -12.566 1.00 72.44 83 PRO A CA 1
ATOM 625 C C . PRO A 1 83 ? 11.535 4.153 -11.999 1.00 72.44 83 PRO A C 1
ATOM 627 O O . PRO A 1 83 ? 12.760 4.078 -12.003 1.00 72.44 83 PRO A O 1
ATOM 630 N N . TRP A 1 84 ? 10.880 5.227 -11.568 1.00 80.19 84 TRP A N 1
ATOM 631 C CA . TRP A 1 84 ? 11.517 6.469 -11.141 1.00 80.19 84 TRP A CA 1
ATOM 632 C C . TRP A 1 84 ? 11.639 6.604 -9.617 1.00 80.19 84 TRP A C 1
ATOM 634 O O . TRP A 1 84 ? 12.057 7.654 -9.133 1.00 80.19 84 TRP A O 1
ATOM 644 N N . THR A 1 85 ? 11.302 5.565 -8.849 1.00 83.81 85 THR A N 1
ATOM 645 C CA . THR A 1 85 ? 11.615 5.506 -7.413 1.00 83.81 85 THR A CA 1
ATOM 646 C C . THR A 1 85 ? 13.047 5.023 -7.192 1.00 83.81 85 THR A C 1
ATOM 648 O O . THR A 1 85 ? 13.646 4.342 -8.029 1.00 83.81 85 THR A O 1
ATOM 651 N N . ALA A 1 86 ? 13.597 5.322 -6.013 1.00 80.50 86 ALA A N 1
ATOM 652 C CA . ALA A 1 86 ? 14.918 4.837 -5.619 1.00 80.50 86 ALA A CA 1
ATOM 653 C C . ALA A 1 86 ? 15.005 3.296 -5.616 1.00 80.50 86 ALA A C 1
ATOM 655 O O . ALA A 1 86 ? 15.985 2.736 -6.108 1.00 80.50 86 ALA A O 1
ATOM 656 N N . ALA A 1 87 ? 13.970 2.606 -5.118 1.00 79.94 87 ALA A N 1
ATOM 657 C CA . ALA A 1 87 ? 13.930 1.142 -5.092 1.00 79.94 87 ALA A CA 1
ATOM 658 C C . ALA A 1 87 ? 13.821 0.532 -6.501 1.00 79.94 87 ALA A C 1
ATOM 660 O O . ALA A 1 87 ? 14.523 -0.433 -6.813 1.00 79.94 87 ALA A O 1
ATOM 661 N N . GLY A 1 88 ? 12.994 1.117 -7.376 1.00 77.12 88 GLY A N 1
ATOM 662 C CA . GLY A 1 88 ? 12.840 0.664 -8.758 1.00 77.12 88 GLY A CA 1
ATOM 663 C C . GLY A 1 88 ? 14.124 0.830 -9.576 1.00 77.12 88 GLY A C 1
ATOM 664 O O . GLY A 1 88 ? 14.515 -0.087 -10.308 1.00 77.12 88 GLY A O 1
ATOM 665 N N . ALA A 1 89 ? 14.823 1.955 -9.395 1.00 82.06 89 ALA A N 1
ATOM 666 C CA . ALA A 1 89 ? 16.129 2.207 -10.002 1.00 82.06 89 ALA A CA 1
ATOM 667 C C . ALA A 1 89 ? 17.209 1.247 -9.473 1.00 82.06 89 ALA A C 1
ATOM 669 O O . ALA A 1 89 ? 18.006 0.727 -10.255 1.00 82.06 89 ALA A O 1
ATOM 670 N N . TYR A 1 90 ? 17.207 0.957 -8.168 1.00 83.50 90 TYR A N 1
ATOM 671 C CA . TYR A 1 90 ? 18.127 -0.005 -7.558 1.00 83.50 90 TYR A CA 1
ATOM 672 C C . TYR A 1 90 ? 17.940 -1.420 -8.122 1.00 83.50 90 TYR A C 1
ATOM 674 O O . TYR A 1 90 ? 18.917 -2.080 -8.486 1.00 83.50 90 TYR A O 1
ATOM 682 N N . MET A 1 91 ? 16.695 -1.881 -8.264 1.00 82.00 91 MET A N 1
ATOM 683 C CA . MET A 1 91 ? 16.418 -3.181 -8.879 1.00 82.00 91 MET A CA 1
ATOM 684 C C . MET A 1 91 ? 16.789 -3.215 -10.361 1.00 82.00 91 MET A C 1
ATOM 686 O O . MET A 1 91 ? 17.417 -4.176 -10.798 1.00 82.00 91 MET A O 1
ATOM 690 N N . ALA A 1 92 ? 16.476 -2.164 -11.124 1.00 83.06 92 ALA A N 1
ATOM 691 C CA . ALA A 1 92 ? 16.856 -2.089 -12.535 1.00 83.06 92 ALA A CA 1
ATOM 692 C C . ALA A 1 92 ? 18.383 -2.148 -12.719 1.00 83.06 92 ALA A C 1
ATOM 694 O O . ALA A 1 92 ? 18.876 -2.878 -13.578 1.00 83.06 92 ALA A O 1
ATOM 695 N N . ALA A 1 93 ? 19.135 -1.439 -11.871 1.00 83.31 93 ALA A N 1
ATOM 696 C CA . ALA A 1 93 ? 20.595 -1.456 -11.877 1.00 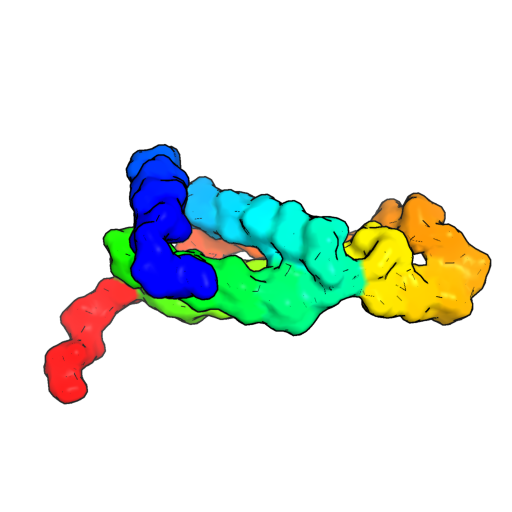83.31 93 ALA A CA 1
ATOM 697 C C . ALA A 1 93 ? 21.173 -2.823 -11.473 1.00 83.31 93 ALA A C 1
ATOM 699 O O . ALA A 1 93 ? 22.146 -3.276 -12.068 1.00 83.31 93 ALA A O 1
ATOM 700 N N . THR A 1 94 ? 20.563 -3.494 -10.492 1.00 85.38 94 THR A N 1
ATOM 701 C CA . THR A 1 94 ? 21.034 -4.797 -9.992 1.00 85.38 94 THR A CA 1
ATOM 702 C C . THR A 1 94 ? 20.771 -5.924 -10.988 1.00 85.38 94 THR A C 1
ATOM 704 O O . THR A 1 94 ? 21.637 -6.765 -11.215 1.00 85.38 94 THR A O 1
ATOM 707 N N . LEU A 1 95 ? 19.581 -5.950 -11.597 1.00 81.62 95 LEU A N 1
ATOM 708 C CA . LEU A 1 95 ? 19.208 -6.967 -12.582 1.00 81.62 95 LEU A CA 1
ATOM 709 C C . LEU A 1 95 ? 19.720 -6.656 -14.000 1.00 81.62 95 LEU A C 1
ATOM 711 O O . LEU A 1 95 ? 19.668 -7.526 -14.866 1.00 81.62 95 LEU A O 1
ATOM 715 N N . GLY A 1 96 ? 20.180 -5.429 -14.262 1.00 81.12 96 GLY A N 1
ATOM 716 C CA . GLY A 1 96 ? 20.624 -4.994 -15.590 1.00 81.12 96 GLY A CA 1
ATOM 717 C C . GLY A 1 96 ? 19.494 -4.888 -16.623 1.00 81.12 96 GLY A C 1
ATOM 718 O O . GLY A 1 96 ? 19.765 -4.827 -17.821 1.00 81.12 96 GLY A O 1
ATOM 719 N N . VAL A 1 97 ? 18.232 -4.874 -16.181 1.00 82.75 97 VAL A N 1
ATOM 720 C CA . VAL A 1 97 ? 17.045 -4.783 -17.044 1.00 82.75 97 VAL A CA 1
ATOM 721 C C . VAL A 1 97 ? 16.166 -3.594 -16.666 1.00 82.75 97 VAL A C 1
ATOM 723 O O . VAL A 1 97 ? 16.080 -3.198 -15.507 1.00 82.75 97 VAL A O 1
ATOM 726 N N . LEU A 1 98 ? 15.468 -3.035 -17.657 1.00 80.25 98 LEU A N 1
ATOM 727 C CA . LEU A 1 98 ? 14.492 -1.961 -17.451 1.00 80.25 98 LEU A CA 1
ATOM 728 C C . LEU A 1 98 ? 13.349 -2.414 -16.535 1.00 80.25 98 LEU A C 1
ATOM 730 O O . LEU A 1 98 ? 12.868 -3.542 -16.665 1.00 80.25 98 LEU A O 1
ATOM 734 N N . THR A 1 99 ? 12.844 -1.497 -15.705 1.00 76.50 99 THR A N 1
ATOM 735 C CA . THR A 1 99 ? 11.749 -1.730 -14.744 1.00 76.50 99 THR A CA 1
ATOM 736 C C . THR A 1 99 ? 10.520 -2.381 -15.352 1.00 76.50 99 THR A C 1
ATOM 738 O O . THR A 1 99 ? 10.008 -3.356 -14.816 1.00 76.50 99 THR A O 1
ATOM 741 N N . LEU A 1 100 ? 10.115 -1.932 -16.539 1.00 75.56 100 LEU A N 1
ATOM 742 C CA . LEU A 1 100 ? 8.989 -2.497 -17.289 1.00 75.56 100 LEU A CA 1
ATOM 743 C C . LEU A 1 100 ? 9.171 -3.982 -17.654 1.00 75.56 100 LEU A C 1
ATOM 745 O O . LEU A 1 100 ? 8.186 -4.692 -17.827 1.00 75.56 100 LEU A O 1
ATOM 749 N N . THR A 1 101 ? 10.414 -4.457 -17.750 1.00 78.50 101 THR A N 1
ATOM 750 C CA . THR A 1 101 ? 10.745 -5.840 -18.131 1.00 78.50 101 THR A CA 1
ATOM 751 C C . THR A 1 101 ? 10.659 -6.789 -16.941 1.00 78.50 101 THR A C 1
ATOM 753 O O . THR A 1 101 ? 10.212 -7.921 -17.103 1.00 78.50 101 THR A O 1
ATOM 756 N N . TYR A 1 102 ? 11.064 -6.343 -15.742 1.00 78.25 102 TYR A N 1
ATOM 757 C CA . TYR A 1 102 ? 10.941 -7.152 -14.523 1.00 78.25 102 TYR A CA 1
ATOM 758 C C . TYR A 1 102 ? 9.587 -6.986 -13.824 1.00 78.25 102 TYR A C 1
ATOM 760 O O . TYR A 1 102 ? 9.220 -7.842 -13.021 1.00 78.25 102 TYR A O 1
ATOM 768 N N . LEU A 1 103 ? 8.829 -5.931 -14.147 1.00 78.25 103 LEU A N 1
ATOM 769 C CA . LEU A 1 103 ? 7.484 -5.665 -13.632 1.00 78.25 103 LEU A CA 1
ATOM 770 C C . LEU A 1 103 ? 6.583 -6.919 -13.592 1.00 78.25 103 LEU A C 1
ATOM 772 O O . LEU A 1 103 ? 6.088 -7.234 -12.514 1.00 78.25 103 LEU A O 1
ATOM 776 N N . PRO A 1 104 ? 6.409 -7.705 -14.680 1.00 73.62 104 PRO A N 1
ATOM 777 C CA . PRO A 1 104 ? 5.553 -8.898 -14.651 1.00 73.62 104 PRO A CA 1
ATOM 778 C C . PRO A 1 104 ? 6.089 -10.031 -13.760 1.00 73.62 104 PRO A C 1
ATOM 780 O O . PRO A 1 104 ? 5.319 -10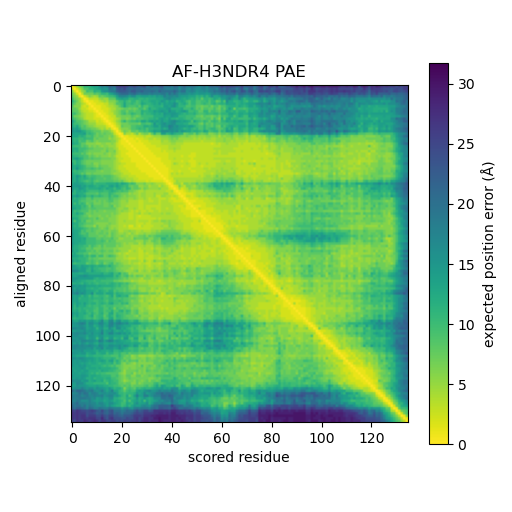.882 -13.321 1.00 73.62 104 PRO A O 1
ATOM 783 N N . PHE A 1 105 ? 7.391 -10.044 -13.463 1.00 74.31 105 PHE A N 1
ATOM 784 C CA . PHE A 1 105 ? 8.024 -11.041 -12.595 1.00 74.31 105 PHE A CA 1
ATOM 785 C C . PHE A 1 105 ? 7.965 -10.656 -11.109 1.00 74.31 105 PHE A C 1
ATOM 787 O O . PHE A 1 105 ? 8.305 -11.471 -10.250 1.00 74.31 105 PHE A O 1
ATOM 794 N N . ALA A 1 106 ? 7.473 -9.458 -10.774 1.00 76.62 106 ALA A N 1
ATOM 795 C CA . ALA A 1 106 ? 7.297 -8.962 -9.409 1.00 76.62 106 ALA A CA 1
ATOM 796 C C . ALA A 1 106 ? 6.091 -9.604 -8.681 1.00 76.62 106 ALA A C 1
ATOM 798 O O . ALA A 1 106 ? 5.329 -8.928 -7.989 1.00 76.62 106 ALA A O 1
ATOM 799 N N . ILE A 1 107 ? 5.922 -10.924 -8.811 1.00 74.69 107 ILE A N 1
ATOM 800 C CA . ILE A 1 107 ? 4.780 -11.707 -8.307 1.00 74.69 107 ILE A CA 1
ATOM 801 C C . ILE A 1 107 ? 4.579 -11.505 -6.798 1.00 74.69 107 ILE A C 1
ATOM 803 O O . ILE A 1 107 ? 3.445 -11.395 -6.337 1.00 74.69 107 ILE A O 1
ATOM 807 N N . LEU A 1 108 ? 5.669 -11.391 -6.031 1.00 76.75 108 LEU A N 1
ATOM 808 C CA . LEU A 1 108 ? 5.613 -11.155 -4.587 1.00 76.75 108 LEU A CA 1
ATOM 809 C C . LEU A 1 108 ? 4.966 -9.801 -4.248 1.00 76.75 108 LEU A C 1
ATOM 811 O O . LEU A 1 108 ? 4.097 -9.744 -3.380 1.00 76.75 108 LEU A O 1
ATOM 815 N N . ASN A 1 109 ? 5.319 -8.739 -4.978 1.00 78.12 109 ASN A N 1
ATOM 816 C CA . ASN A 1 109 ? 4.747 -7.403 -4.785 1.00 78.12 109 ASN A CA 1
ATOM 817 C C . ASN A 1 109 ? 3.248 -7.398 -5.111 1.00 78.12 109 ASN A C 1
ATOM 819 O O . ASN A 1 109 ? 2.436 -6.858 -4.362 1.00 78.12 109 ASN A O 1
ATOM 823 N N . TYR A 1 110 ? 2.843 -8.080 -6.185 1.00 75.81 110 TYR A N 1
ATOM 824 C CA . TYR A 1 110 ? 1.420 -8.230 -6.486 1.00 75.81 110 TYR A CA 1
ATOM 825 C C . TYR A 1 110 ? 0.690 -9.047 -5.418 1.00 75.81 110 TYR A C 1
ATOM 827 O O . TYR A 1 110 ? -0.417 -8.684 -5.025 1.00 75.81 110 TYR A O 1
ATOM 835 N N . SER A 1 111 ? 1.310 -10.113 -4.903 1.00 76.38 111 SER A N 1
ATOM 836 C CA . SER A 1 111 ? 0.700 -10.959 -3.875 1.00 76.38 111 SER A CA 1
ATOM 837 C C . SER A 1 111 ? 0.375 -10.187 -2.593 1.00 76.38 111 SER A C 1
ATOM 839 O O . SER A 1 111 ? -0.687 -10.419 -2.021 1.00 76.38 111 SER A O 1
ATOM 841 N N . GLY A 1 112 ? 1.208 -9.218 -2.192 1.00 74.38 112 GLY A N 1
ATOM 842 C CA . GLY A 1 112 ? 0.938 -8.356 -1.038 1.00 74.38 112 GLY A CA 1
ATOM 843 C C . GLY A 1 112 ? -0.311 -7.495 -1.236 1.00 74.38 112 GLY A C 1
ATOM 844 O O . GLY A 1 112 ? -1.196 -7.483 -0.381 1.00 74.38 112 GLY A O 1
ATOM 845 N N . ILE A 1 113 ? -0.456 -6.871 -2.411 1.00 74.75 113 ILE A N 1
ATOM 846 C CA . ILE A 1 113 ? -1.649 -6.079 -2.759 1.00 74.75 113 ILE A CA 1
ATOM 847 C C . ILE A 1 113 ? -2.900 -6.965 -2.796 1.00 74.75 113 ILE A C 1
ATOM 849 O O . ILE A 1 113 ? -3.929 -6.609 -2.216 1.00 74.75 113 ILE A O 1
ATOM 853 N N . PHE A 1 114 ? -2.817 -8.133 -3.440 1.00 77.75 114 PHE A N 1
ATOM 854 C CA . PHE A 1 114 ? -3.938 -9.070 -3.524 1.00 77.75 114 PHE A CA 1
ATOM 855 C C . PHE A 1 114 ? -4.350 -9.599 -2.146 1.00 77.75 114 PHE A C 1
ATOM 857 O O . PHE A 1 114 ? -5.542 -9.632 -1.848 1.00 77.75 114 PHE A O 1
ATOM 864 N N . LEU A 1 115 ? -3.397 -9.959 -1.282 1.00 76.06 115 LEU A N 1
ATOM 865 C CA . LEU A 1 115 ? -3.679 -10.407 0.085 1.00 76.06 115 LEU A CA 1
ATOM 866 C C . LEU A 1 115 ? -4.297 -9.295 0.934 1.00 76.06 115 LEU A C 1
ATOM 868 O O . LEU A 1 115 ? -5.259 -9.559 1.656 1.00 76.06 115 LEU A O 1
ATOM 872 N N . SER A 1 116 ? -3.813 -8.057 0.810 1.00 72.19 116 SER A N 1
ATOM 873 C CA . SER A 1 116 ? -4.381 -6.913 1.529 1.00 72.19 116 SER A CA 1
ATOM 874 C C . SER A 1 116 ? -5.823 -6.628 1.079 1.00 72.19 116 SER A C 1
ATOM 876 O O . SER A 1 116 ? -6.711 -6.437 1.914 1.00 72.19 116 SER A O 1
ATOM 878 N N . LEU A 1 117 ? -6.107 -6.722 -0.229 1.00 72.75 117 LEU A N 1
ATOM 879 C CA . LEU A 1 117 ? -7.470 -6.641 -0.773 1.00 72.75 117 LEU A CA 1
ATOM 880 C C . LEU A 1 117 ? -8.369 -7.790 -0.293 1.00 72.75 117 LEU A C 1
ATOM 882 O O . LEU A 1 117 ? -9.519 -7.549 0.077 1.00 72.75 117 LEU A O 1
ATOM 886 N N . ILE A 1 118 ? -7.864 -9.026 -0.271 1.00 75.88 118 ILE A N 1
ATOM 887 C CA . ILE A 1 118 ? -8.609 -10.199 0.209 1.00 75.88 118 ILE A CA 1
ATOM 888 C C . ILE A 1 118 ? -8.921 -10.052 1.700 1.00 75.88 118 ILE A C 1
ATOM 890 O O . ILE A 1 118 ? -10.064 -10.260 2.104 1.00 75.88 118 ILE A O 1
ATOM 894 N N . TRP A 1 119 ? -7.966 -9.640 2.533 1.00 69.94 119 TRP A N 1
ATOM 895 C CA . TRP A 1 119 ? -8.216 -9.395 3.957 1.00 69.94 119 TRP A CA 1
ATOM 896 C C . TRP A 1 119 ? -9.205 -8.256 4.190 1.00 69.94 119 TRP A C 1
ATOM 898 O O . TRP A 1 119 ? -10.074 -8.378 5.057 1.00 69.94 119 TRP A O 1
ATOM 908 N N . ALA A 1 120 ? -9.148 -7.201 3.379 1.00 68.81 120 ALA A N 1
ATOM 909 C CA . ALA A 1 120 ? -10.137 -6.132 3.412 1.00 68.81 120 ALA A CA 1
ATOM 910 C C . ALA A 1 120 ? -11.542 -6.616 3.017 1.00 68.81 120 ALA A C 1
ATOM 912 O O . ALA A 1 120 ? -12.524 -6.169 3.609 1.00 68.81 120 ALA A O 1
ATOM 913 N N . ALA A 1 121 ? -11.648 -7.524 2.040 1.00 67.06 121 ALA A N 1
ATOM 914 C CA . ALA A 1 121 ? -12.918 -8.074 1.563 1.00 67.06 121 ALA A CA 1
ATOM 915 C C . ALA A 1 121 ? -13.509 -9.111 2.531 1.00 67.06 121 ALA A C 1
ATOM 917 O O . ALA A 1 121 ? -14.720 -9.155 2.729 1.00 67.06 121 ALA A O 1
ATOM 918 N N . THR A 1 122 ? -12.659 -9.922 3.163 1.00 66.69 122 THR A N 1
ATOM 919 C CA . THR A 1 122 ? -13.083 -10.990 4.086 1.00 66.69 122 THR A CA 1
ATOM 920 C C . THR A 1 122 ? -13.374 -10.452 5.494 1.00 66.69 122 THR A C 1
ATOM 922 O O . THR A 1 122 ? -13.943 -11.148 6.328 1.00 66.69 122 THR A O 1
ATOM 925 N N . GLY A 1 123 ? -12.958 -9.219 5.796 1.00 63.97 123 GLY A N 1
ATOM 926 C CA . GLY A 1 123 ? -13.124 -8.591 7.108 1.00 63.97 123 GLY A CA 1
ATOM 927 C C . GLY A 1 123 ? -12.247 -9.178 8.223 1.00 63.97 123 GLY A C 1
ATOM 928 O O . GLY A 1 123 ? -12.322 -8.749 9.376 1.00 63.97 123 GLY A O 1
ATOM 929 N N . ILE A 1 124 ? -11.378 -10.134 7.891 1.00 58.41 124 ILE A N 1
ATOM 930 C CA . ILE A 1 124 ? -10.478 -10.801 8.830 1.00 58.41 124 ILE A CA 1
ATOM 931 C C . ILE A 1 124 ? -9.342 -9.836 9.195 1.00 58.41 124 ILE A C 1
ATOM 933 O O . ILE A 1 124 ? -8.476 -9.522 8.381 1.00 58.41 124 ILE A O 1
ATOM 937 N N . GLY A 1 125 ? -9.331 -9.365 10.445 1.00 57.25 125 GLY A N 1
ATOM 938 C CA . GLY A 1 125 ? -8.313 -8.443 10.965 1.00 57.25 125 GLY A CA 1
ATOM 939 C C . GLY A 1 125 ? -8.726 -6.968 11.005 1.00 57.25 125 GLY A C 1
ATOM 940 O O . GLY A 1 125 ? -7.889 -6.121 11.325 1.00 57.25 125 GLY A O 1
ATOM 941 N N . ILE A 1 126 ? -9.998 -6.650 10.737 1.00 63.91 126 ILE A N 1
ATOM 942 C CA . ILE A 1 126 ? -10.559 -5.321 11.000 1.00 63.91 126 ILE A CA 1
ATOM 943 C C . ILE A 1 126 ? -10.820 -5.198 12.504 1.00 63.91 126 ILE A C 1
ATOM 945 O O . ILE A 1 126 ? -11.872 -5.571 13.015 1.00 63.91 126 ILE A O 1
ATOM 949 N N . THR A 1 127 ? -9.842 -4.674 13.238 1.00 63.06 127 THR A N 1
ATOM 950 C CA . THR A 1 127 ? -10.060 -4.262 14.626 1.00 63.06 127 THR A CA 1
ATOM 951 C C . THR A 1 127 ? -10.804 -2.931 14.620 1.00 63.06 127 THR A C 1
ATOM 953 O O . THR A 1 127 ? -10.244 -1.892 14.265 1.00 63.06 127 THR A O 1
ATOM 956 N N . THR A 1 128 ? -12.075 -2.948 15.009 1.00 62.88 128 THR A N 1
ATOM 957 C CA . THR A 1 128 ? -12.817 -1.731 15.347 1.00 62.88 128 THR A CA 1
ATOM 958 C C . THR A 1 128 ? -12.281 -1.164 16.659 1.00 62.88 128 THR A C 1
ATOM 960 O O . THR A 1 128 ? -11.780 -1.906 17.506 1.00 62.88 128 THR A O 1
ATOM 963 N N . LEU A 1 129 ? -12.370 0.151 16.845 1.00 64.69 129 LEU A N 1
ATOM 964 C CA . LEU A 1 129 ? -12.100 0.786 18.132 1.00 64.69 129 LEU A CA 1
ATOM 965 C C . LEU A 1 129 ? -13.093 0.223 19.157 1.00 64.69 129 LEU A C 1
ATOM 967 O O . LEU A 1 129 ? -14.246 0.643 19.219 1.00 64.69 129 LEU A O 1
ATOM 971 N N . ASN A 1 130 ? -12.657 -0.763 19.940 1.00 46.16 130 ASN A N 1
ATOM 972 C CA . ASN A 1 130 ? -13.392 -1.173 21.121 1.00 46.16 130 ASN A CA 1
ATOM 973 C C . ASN A 1 130 ? -13.350 0.003 22.103 1.00 46.16 130 ASN A C 1
ATOM 975 O O . ASN A 1 130 ? -12.281 0.517 22.437 1.00 46.16 130 ASN A O 1
ATOM 979 N N . LYS A 1 131 ? -14.528 0.439 22.540 1.00 45.09 131 LYS A N 1
ATOM 980 C CA . LYS A 1 131 ? -14.730 1.438 23.585 1.00 45.09 131 LYS A CA 1
ATOM 981 C C . LYS A 1 131 ? -14.375 0.823 24.951 1.00 45.09 131 LYS A C 1
ATOM 983 O O . LYS A 1 131 ? -15.230 0.715 25.816 1.00 45.09 131 LYS A O 1
ATOM 988 N N . SER A 1 132 ? -13.114 0.430 25.134 1.00 43.66 132 SER A N 1
ATOM 989 C CA . SER A 1 132 ? -12.538 -0.036 26.402 1.00 43.66 132 SER A CA 1
ATOM 990 C C . SER A 1 132 ? -11.138 0.543 26.584 1.00 43.66 132 SER A C 1
ATOM 992 O O . SER A 1 132 ? -10.141 -0.165 26.653 1.00 43.66 132 SER A O 1
ATOM 994 N N . THR A 1 133 ? -11.061 1.869 26.661 1.00 37.47 133 THR A N 1
ATOM 995 C CA . THR A 1 133 ? -10.030 2.553 27.456 1.00 37.47 133 THR A CA 1
ATOM 996 C C . THR A 1 133 ? -10.635 3.853 27.988 1.00 37.47 133 THR A C 1
ATOM 998 O O . THR A 1 133 ? -10.270 4.953 27.595 1.00 37.47 133 THR A O 1
ATOM 1001 N N . ASN A 1 134 ? -11.668 3.704 28.823 1.00 34.19 134 ASN A N 1
ATOM 1002 C CA . ASN A 1 134 ? -11.794 4.547 30.007 1.00 34.19 134 ASN A CA 1
ATOM 1003 C C . ASN A 1 134 ? -11.002 3.825 31.097 1.00 34.19 134 ASN A C 1
ATOM 1005 O O . ASN A 1 134 ? -11.546 2.934 31.749 1.00 34.19 134 ASN A O 1
ATOM 1009 N N . GLN A 1 135 ? -9.718 4.155 31.192 1.00 31.44 135 GLN A N 1
ATOM 1010 C CA . GLN A 1 135 ? -8.942 4.255 32.426 1.00 31.44 135 GLN A CA 1
ATOM 1011 C C . GLN A 1 135 ? -7.619 4.939 32.100 1.00 31.44 135 GLN A C 1
ATOM 1013 O O . GLN A 1 135 ? -6.982 4.521 31.108 1.00 31.44 135 GLN A O 1
#

InterPro domains:
  IPR018461 Na+/H+ antiporter, NhaC-like, C-terminal [PF03553] (4-124)
  IPR052180 NhaC Na(+)/H(+) Antiporter [PTHR33451] (4-133)

Radius of gyration: 16.4 Å; Cα contacts (8 Å, |Δi|>4): 132; chains: 1; bounding box: 41×37×51 Å

Secondary structure (DSSP, 8-state):
-TTSSHHHHHHHHHHHH--SHHHHHHHHHHHHHHHHHHH--HHHHHHHHHHHHHHHHHHTTB-HHHHHHHHHHHHHHHTTT-TTSHHHHHHHHHHTS-HHHHGGG-HHHHHHHHHHHHHHHH-TT--B--S----

Solvent-accessible surface area (backbone atoms only — not comparable to full-atom values): 7537 Å² total; per-residue (Å²): 122,88,84,73,53,58,62,58,52,56,46,50,58,54,53,70,71,44,88,46,72,38,53,46,52,52,49,48,43,50,51,39,51,55,40,29,70,74,63,36,33,64,71,59,28,51,52,57,55,46,66,58,47,50,57,51,37,50,76,70,44,33,32,68,64,48,54,54,53,52,49,51,40,38,47,71,28,45,40,55,62,38,60,78,17,67,55,10,41,51,49,22,65,72,72,73,43,59,40,84,72,52,48,83,72,43,53,68,35,52,47,39,50,52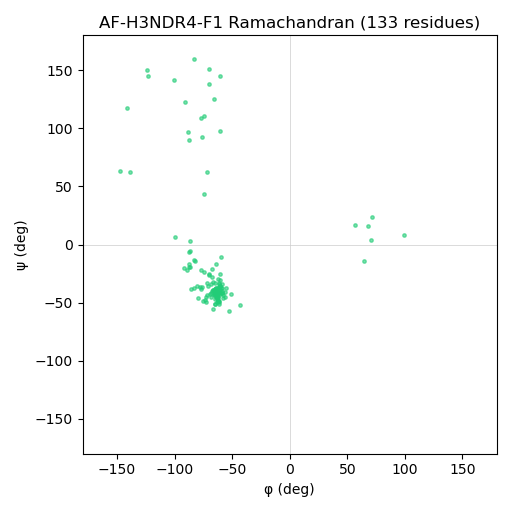,51,53,50,49,35,38,70,70,53,65,76,69,51,57,57,70,95,76,74,93,123

Sequence (135 aa):
MLVTGALDVLISKLVEKISNTFQLVASTILIYLVTTDVTSNGQVSILMPGEVLKNVYKKKGLHPKVLSRTLEDSVSCVECLIPWTAAGAYMAATLGVLTLTYLPFAILNYSGIFLSLIWAATGIGITTLNKSTNQ

Nearest PDB structures (foldseek):
  8uvb-assembly1_A  TM=6.772E-01  e=6.695E-01  Homo sapiens
  8uvi-assembly1_A  TM=6.608E-01  e=7.048E-01  Homo sapiens
  4r0c-assembly1_B  TM=7.013E-01  e=2.418E+00  Alcanivorax borkumensis SK2
  8w6t-assembly1_A  TM=6.619E-01  e=2.545E+00  Homo sapiens

Organism: NCBI:txid883103